Protein AF-A0A6B3IQ45-F1 (afdb_monomer_lite)

Secondary structure (DSSP, 8-state):
--TTTSSSPTT-TTTTT-GGGGGGS--GGG--------TT-EEEEEEE-SS---EEEEEE--BPTT--TTS---GGGB-SS-SEEEEEEEEPPPSEEEEEEEPPSS--

Radius of gyration: 14.82 Å; chains: 1; bounding box: 34×37×29 Å

Foldseek 3Di:
DPPPVDWAAFLCVQVSNDPVSNVRQQLVQVPDDDDDDAAFDKDKDKDADPDWFQDQKDFAKDFDAPQRSNHGGGCNRIDRGGQDMGGDPSDTDPRMDIDIDGHHHPHD

Structure (mmCIF, N/CA/C/O backbone):
data_AF-A0A6B3IQ45-F1
#
_entry.id   AF-A0A6B3IQ45-F1
#
loop_
_atom_site.group_PDB
_atom_site.id
_atom_site.type_symbol
_atom_site.label_atom_id
_atom_site.label_alt_id
_atom_site.label_comp_id
_atom_site.label_asym_id
_atom_site.label_entity_id
_atom_site.label_seq_id
_atom_site.pdbx_PDB_ins_code
_atom_site.Cartn_x
_atom_site.Cartn_y
_atom_site.Cartn_z
_atom_site.occupancy
_atom_site.B_iso_or_equiv
_atom_site.auth_seq_id
_atom_site.auth_comp_id
_atom_site.auth_asym_id
_atom_site.auth_atom_id
_atom_site.pdbx_PDB_model_num
ATOM 1 N N . LYS A 1 1 ? 6.869 7.535 -6.204 1.00 92.69 1 LYS A N 1
ATOM 2 C CA . LYS A 1 1 ? 5.745 8.436 -5.821 1.00 92.69 1 LYS A CA 1
ATOM 3 C C . LYS A 1 1 ? 4.731 8.525 -6.961 1.00 92.69 1 LYS A C 1
ATOM 5 O O . LYS A 1 1 ? 5.030 8.011 -8.029 1.00 92.69 1 LYS A O 1
ATOM 10 N N . GLY A 1 2 ? 3.565 9.142 -6.739 1.00 96.00 2 GLY A N 1
ATOM 11 C CA . GLY A 1 2 ? 2.599 9.445 -7.807 1.00 96.00 2 GLY A CA 1
ATOM 12 C C . GLY A 1 2 ? 1.724 8.277 -8.284 1.00 96.00 2 GLY A C 1
ATOM 13 O O . GLY A 1 2 ? 0.983 8.427 -9.251 1.00 96.00 2 GLY A O 1
ATOM 14 N N . PHE A 1 3 ? 1.766 7.133 -7.597 1.00 97.75 3 PHE A N 1
ATOM 15 C CA . PHE A 1 3 ? 0.802 6.050 -7.802 1.00 97.75 3 PHE A CA 1
ATOM 16 C C . PHE A 1 3 ? -0.635 6.549 -7.519 1.00 97.75 3 PHE A C 1
ATOM 18 O O . PHE A 1 3 ? -0.805 7.279 -6.530 1.00 97.75 3 PHE A O 1
ATOM 25 N N . PRO A 1 4 ? -1.648 6.187 -8.337 1.00 97.25 4 PRO A N 1
ATOM 26 C CA . PRO A 1 4 ? -1.579 5.256 -9.474 1.00 97.25 4 PRO A CA 1
ATOM 27 C C . PRO A 1 4 ? -1.233 5.884 -10.836 1.00 97.25 4 PRO A C 1
ATOM 29 O O . PRO A 1 4 ? -0.854 5.147 -11.736 1.00 97.25 4 PRO A O 1
ATOM 32 N N . ALA A 1 5 ? -1.307 7.206 -11.020 1.00 97.12 5 ALA A N 1
ATOM 33 C CA . ALA A 1 5 ? -1.069 7.837 -12.332 1.00 97.12 5 ALA A CA 1
ATOM 34 C C . ALA A 1 5 ? 0.371 7.659 -12.864 1.00 97.12 5 ALA A C 1
ATOM 36 O O . ALA A 1 5 ? 0.620 7.723 -14.061 1.00 97.12 5 ALA A O 1
ATOM 37 N N . SER A 1 6 ? 1.325 7.429 -11.964 1.00 97.50 6 SER A N 1
ATOM 38 C CA . SER A 1 6 ? 2.734 7.137 -12.251 1.00 97.50 6 SER A CA 1
ATOM 39 C C . SER A 1 6 ? 3.254 6.087 -11.257 1.00 97.50 6 SER A C 1
ATOM 41 O O . SER A 1 6 ? 2.466 5.342 -10.668 1.00 97.50 6 SER A O 1
ATOM 43 N N . GLY A 1 7 ? 4.569 6.009 -11.045 1.00 97.25 7 GLY A N 1
ATOM 44 C CA . GLY A 1 7 ? 5.193 5.019 -10.167 1.00 97.25 7 GLY A CA 1
ATOM 45 C C . GLY A 1 7 ? 5.533 3.717 -10.901 1.00 97.25 7 GLY A C 1
ATOM 46 O O . GLY A 1 7 ? 5.660 3.734 -12.124 1.00 97.25 7 GLY A O 1
ATOM 47 N N . PRO A 1 8 ? 5.707 2.599 -10.175 1.00 98.31 8 PRO A N 1
ATOM 48 C CA . PRO A 1 8 ? 6.086 1.322 -10.777 1.00 98.31 8 PRO A CA 1
ATOM 49 C C . PRO A 1 8 ? 5.081 0.842 -11.830 1.00 98.31 8 PRO A C 1
ATOM 51 O O . PRO A 1 8 ? 3.877 1.089 -11.704 1.00 98.31 8 PRO A O 1
ATOM 54 N N . ALA A 1 9 ? 5.568 0.146 -12.856 1.00 98.56 9 ALA A N 1
ATOM 55 C CA . ALA A 1 9 ? 4.726 -0.465 -13.883 1.00 98.56 9 ALA A CA 1
ATOM 56 C C . ALA A 1 9 ? 3.802 -1.550 -13.295 1.00 98.56 9 ALA A C 1
ATOM 58 O O . ALA A 1 9 ? 4.035 -2.069 -12.201 1.00 98.56 9 ALA A O 1
ATOM 59 N N . ASP A 1 10 ? 2.741 -1.891 -14.023 1.00 98.75 10 ASP A N 1
ATOM 60 C CA . ASP A 1 10 ? 1.886 -3.028 -13.675 1.00 98.75 10 ASP A CA 1
ATOM 61 C C . ASP A 1 10 ? 2.698 -4.335 -13.654 1.00 98.75 10 ASP A C 1
ATOM 63 O O . ASP A 1 10 ? 3.627 -4.522 -14.441 1.00 98.75 10 ASP A O 1
ATOM 67 N N . GLY A 1 11 ? 2.400 -5.213 -12.692 1.00 98.56 11 GLY A N 1
ATOM 68 C CA . GLY A 1 11 ? 3.208 -6.403 -12.411 1.00 98.56 11 GLY A CA 1
ATOM 69 C C . GLY A 1 11 ? 4.561 -6.111 -11.749 1.00 98.56 11 GLY A C 1
ATOM 70 O O . GLY A 1 11 ? 5.372 -7.026 -11.631 1.00 98.56 11 GLY A O 1
ATOM 71 N N . LYS A 1 12 ? 4.823 -4.854 -11.355 1.00 98.69 12 LYS A N 1
ATOM 72 C CA . LYS A 1 12 ? 6.033 -4.402 -10.635 1.00 98.69 12 LYS A CA 1
ATOM 73 C C . LYS A 1 12 ? 5.721 -3.544 -9.406 1.00 98.69 12 LYS A C 1
ATOM 75 O O . LYS A 1 12 ? 6.575 -2.813 -8.904 1.00 98.69 12 LYS A O 1
ATOM 80 N N . ILE A 1 13 ? 4.467 -3.568 -8.953 1.00 98.62 13 ILE A N 1
ATOM 81 C CA . ILE A 1 13 ? 3.978 -2.712 -7.867 1.00 98.62 13 ILE A CA 1
ATOM 82 C C . ILE A 1 13 ? 4.585 -3.147 -6.525 1.00 98.62 13 ILE A C 1
ATOM 84 O O . ILE A 1 13 ? 5.028 -2.290 -5.760 1.00 98.62 13 ILE A O 1
ATOM 88 N N . CYS A 1 14 ? 4.655 -4.453 -6.256 1.00 98.38 14 CYS A N 1
ATOM 89 C CA . CYS A 1 14 ? 5.097 -5.003 -4.973 1.00 98.38 14 CYS A CA 1
ATOM 90 C C . CYS A 1 14 ? 6.614 -4.877 -4.769 1.00 98.38 14 CYS A C 1
ATOM 92 O O . CYS A 1 14 ? 7.061 -4.607 -3.656 1.00 98.38 14 CYS A O 1
ATOM 94 N N . SER A 1 15 ? 7.408 -4.998 -5.838 1.00 98.62 15 SER A N 1
ATOM 95 C CA . SER A 1 15 ? 8.859 -4.746 -5.808 1.00 98.62 15 SER A CA 1
ATOM 96 C C . SER A 1 15 ? 9.235 -3.261 -5.765 1.00 98.62 15 SER A C 1
ATOM 98 O O . SER A 1 15 ? 10.417 -2.916 -5.679 1.00 98.62 15 SER A O 1
ATOM 100 N N . GLY A 1 16 ? 8.258 -2.356 -5.885 1.00 98.19 16 GLY A N 1
ATOM 101 C CA . GLY A 1 16 ? 8.515 -0.927 -6.053 1.00 98.19 16 GLY A CA 1
ATOM 102 C C . GLY A 1 16 ? 9.254 -0.594 -7.356 1.00 98.19 16 GLY A C 1
ATOM 103 O O . GLY A 1 16 ? 9.863 0.472 -7.449 1.00 98.19 16 GLY A O 1
ATOM 104 N N . GLY A 1 17 ? 9.227 -1.490 -8.350 1.00 98.31 17 GLY A N 1
ATOM 105 C CA . GLY A 1 17 ? 9.992 -1.369 -9.593 1.00 98.31 17 GLY A CA 1
ATOM 106 C C . GLY A 1 17 ? 11.480 -1.701 -9.456 1.00 98.31 17 GLY A C 1
ATOM 107 O O . GLY A 1 17 ? 12.233 -1.467 -10.400 1.00 98.31 17 GLY A O 1
ATOM 108 N N . ASN A 1 18 ? 11.924 -2.230 -8.311 1.00 98.44 18 ASN A N 1
ATOM 109 C CA . ASN A 1 18 ? 13.317 -2.612 -8.102 1.00 98.44 18 ASN A CA 1
ATOM 110 C C . ASN A 1 18 ? 13.551 -4.079 -8.494 1.00 98.44 18 ASN A C 1
ATOM 112 O O . ASN A 1 18 ? 13.032 -4.995 -7.858 1.00 98.44 18 ASN A O 1
ATOM 116 N N . GLY A 1 19 ? 14.399 -4.305 -9.502 1.00 98.00 19 GLY A N 1
ATOM 117 C CA . GLY A 1 19 ? 14.739 -5.644 -9.995 1.00 98.00 19 GLY A CA 1
ATOM 118 C C . GLY A 1 19 ? 15.374 -6.565 -8.948 1.00 98.00 19 GLY A C 1
ATOM 119 O O . GLY A 1 19 ? 15.173 -7.774 -9.012 1.00 98.00 19 GLY A O 1
ATOM 120 N N . GLN A 1 20 ? 16.064 -6.017 -7.941 1.00 98.56 20 GLN A N 1
ATOM 121 C CA . GLN A 1 20 ? 16.618 -6.806 -6.829 1.00 98.56 20 GLN A CA 1
ATOM 122 C C . GLN A 1 20 ? 15.532 -7.429 -5.934 1.00 98.56 20 GLN A C 1
ATOM 124 O O . GLN A 1 20 ? 15.824 -8.337 -5.157 1.00 98.56 20 GLN A O 1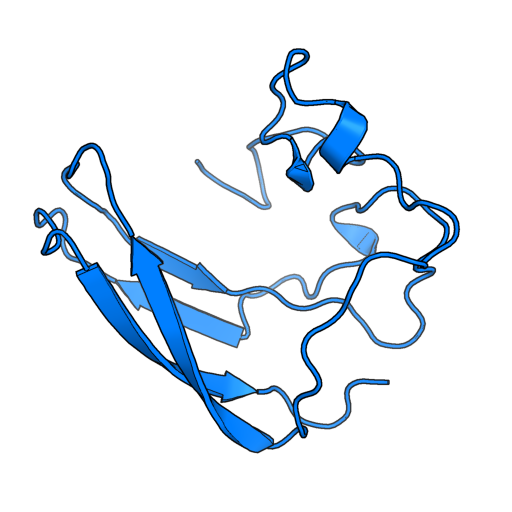
ATOM 129 N N . PHE A 1 21 ? 14.288 -6.945 -6.035 1.00 98.69 21 PHE A N 1
ATOM 130 C CA . PHE A 1 21 ? 13.136 -7.398 -5.253 1.00 98.69 21 PHE A CA 1
ATOM 131 C C . PHE A 1 21 ? 12.032 -8.014 -6.125 1.00 98.69 21 PHE A C 1
ATOM 133 O O . PHE A 1 21 ? 10.883 -8.112 -5.690 1.00 98.69 21 PHE A O 1
ATOM 140 N N . ALA A 1 22 ? 12.355 -8.438 -7.353 1.00 98.25 22 ALA A N 1
ATOM 141 C CA . ALA A 1 22 ? 11.384 -8.957 -8.321 1.00 98.25 22 ALA A CA 1
ATOM 142 C C . ALA A 1 22 ? 10.582 -10.173 -7.815 1.00 98.25 22 ALA A C 1
ATOM 144 O O . ALA A 1 22 ? 9.456 -10.390 -8.252 1.00 98.25 22 ALA A O 1
ATOM 145 N N . GLN A 1 23 ? 11.115 -10.933 -6.855 1.00 98.31 23 GLN A N 1
ATOM 146 C CA . GLN A 1 23 ? 10.421 -12.038 -6.190 1.00 98.31 23 GLN A CA 1
ATOM 147 C C . GLN A 1 23 ? 9.149 -11.617 -5.435 1.00 98.31 23 GLN A C 1
ATOM 149 O O . GLN A 1 23 ? 8.336 -12.477 -5.103 1.00 98.31 23 GLN A O 1
ATOM 154 N N . LEU A 1 24 ? 8.982 -10.324 -5.129 1.00 98.50 24 LEU A N 1
ATOM 155 C CA . LEU A 1 24 ? 7.770 -9.788 -4.500 1.00 98.50 24 LEU A CA 1
ATOM 156 C C . LEU A 1 24 ? 6.613 -9.622 -5.497 1.00 98.50 24 LEU A C 1
ATOM 158 O O . LEU A 1 24 ? 5.470 -9.489 -5.073 1.00 98.50 24 LEU A O 1
ATOM 162 N N . ASP A 1 25 ? 6.896 -9.626 -6.803 1.00 98.62 25 ASP A N 1
ATOM 163 C CA . ASP A 1 25 ? 5.877 -9.512 -7.853 1.00 98.62 25 ASP A CA 1
ATOM 164 C C . ASP A 1 25 ? 5.323 -10.875 -8.307 1.00 98.62 25 ASP A C 1
ATOM 166 O O . ASP A 1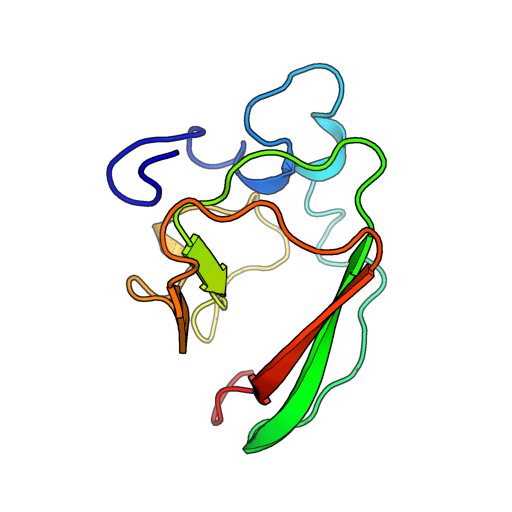 25 ? 4.346 -10.924 -9.056 1.00 98.62 25 ASP A O 1
ATOM 170 N N . ASP A 1 26 ? 5.943 -11.977 -7.874 1.00 98.12 26 ASP A N 1
ATOM 171 C CA . ASP A 1 26 ? 5.456 -13.332 -8.126 1.00 98.12 26 ASP A CA 1
ATOM 172 C C . ASP A 1 26 ? 4.228 -13.617 -7.236 1.00 98.12 26 ASP A C 1
ATOM 174 O O . ASP A 1 26 ? 4.345 -13.593 -6.006 1.00 98.12 26 ASP A O 1
ATOM 178 N N . PRO A 1 27 ? 3.043 -13.899 -7.807 1.00 97.00 27 PRO A N 1
ATOM 179 C CA . PRO A 1 27 ? 1.839 -14.186 -7.032 1.00 97.00 27 PRO A CA 1
ATOM 180 C C . PRO A 1 27 ? 1.903 -15.507 -6.252 1.00 97.00 27 PRO A C 1
ATOM 182 O O . PRO A 1 27 ? 1.054 -15.730 -5.389 1.00 97.00 27 PRO A O 1
ATOM 185 N N . ARG A 1 28 ? 2.862 -16.403 -6.537 1.00 97.06 28 ARG A N 1
ATOM 186 C CA . ARG A 1 28 ? 2.990 -17.733 -5.901 1.00 97.06 28 ARG A CA 1
ATOM 187 C C . ARG A 1 28 ? 1.690 -18.546 -5.944 1.00 97.06 28 ARG A C 1
ATOM 189 O O . ARG A 1 28 ? 1.337 -19.246 -4.994 1.00 97.06 28 ARG A O 1
ATOM 196 N N . GLY A 1 29 ? 0.934 -18.397 -7.032 1.00 96.56 29 GLY A N 1
ATOM 197 C CA . GLY A 1 29 ? -0.388 -19.006 -7.191 1.00 96.56 29 GLY A CA 1
ATOM 198 C C . GLY A 1 29 ? -1.420 -18.546 -6.153 1.00 96.56 29 GLY A C 1
ATOM 199 O O . GLY A 1 29 ? -2.311 -19.317 -5.825 1.00 96.56 29 GLY A O 1
ATOM 200 N N . GLY A 1 30 ? -1.278 -17.336 -5.602 1.00 95.12 30 GLY A N 1
ATOM 201 C CA . GLY A 1 30 ? -2.150 -16.798 -4.554 1.00 95.12 30 GLY A CA 1
ATOM 202 C C . GLY A 1 30 ? -1.782 -17.236 -3.132 1.00 95.12 30 GLY A C 1
ATOM 203 O O . GLY A 1 30 ? -2.496 -16.898 -2.195 1.00 95.12 30 GLY A O 1
ATOM 204 N N . ASN A 1 31 ? -0.667 -17.952 -2.944 1.00 96.25 31 ASN A N 1
ATOM 205 C CA . ASN A 1 31 ? -0.313 -18.601 -1.673 1.00 96.25 31 ASN A CA 1
ATOM 206 C C . ASN A 1 31 ? 0.692 -17.801 -0.828 1.00 96.25 31 ASN A C 1
ATOM 208 O O . ASN A 1 31 ? 1.562 -18.369 -0.163 1.00 96.25 31 ASN A O 1
ATOM 212 N N . TRP A 1 32 ? 0.609 -16.471 -0.859 1.00 96.94 32 TRP A N 1
ATOM 213 C CA . TRP A 1 32 ? 1.334 -15.651 0.110 1.00 96.94 32 TRP A CA 1
ATOM 214 C C . TRP A 1 32 ? 0.745 -15.858 1.516 1.00 96.94 32 TRP A C 1
ATOM 216 O O . TRP A 1 32 ? -0.479 -15.885 1.653 1.00 96.94 32 TRP A O 1
ATOM 226 N N . PRO A 1 33 ? 1.571 -15.967 2.576 1.00 97.31 33 PRO A N 1
ATOM 227 C CA . PRO A 1 33 ? 1.064 -15.940 3.943 1.00 97.31 33 PRO A CA 1
ATOM 228 C C . PRO A 1 33 ? 0.256 -14.662 4.179 1.00 97.31 33 PRO A C 1
ATOM 230 O O . PRO A 1 33 ? 0.735 -13.563 3.895 1.00 97.31 33 PRO A O 1
ATOM 233 N N . ALA A 1 34 ? -0.961 -14.808 4.695 1.00 96.12 34 ALA A N 1
ATOM 234 C CA . ALA A 1 34 ? -1.902 -13.708 4.845 1.00 96.12 34 ALA A CA 1
ATOM 235 C C . ALA A 1 34 ? -2.247 -13.458 6.315 1.00 96.12 34 ALA A C 1
ATOM 237 O O . ALA A 1 34 ? -2.391 -14.387 7.109 1.00 96.12 34 ALA A O 1
ATOM 238 N N . THR A 1 35 ? -2.430 -12.185 6.662 1.00 96.62 35 THR A N 1
ATOM 239 C CA . THR A 1 35 ? -3.030 -11.788 7.936 1.00 96.62 35 THR A CA 1
ATOM 240 C C . THR A 1 35 ? -4.543 -11.802 7.787 1.00 96.62 35 THR A C 1
ATOM 242 O O . THR A 1 35 ? -5.087 -11.081 6.951 1.00 96.62 35 THR A O 1
ATOM 245 N N . GLN A 1 36 ? -5.230 -12.592 8.610 1.00 95.81 36 GLN A N 1
ATOM 246 C CA . GLN A 1 36 ? -6.687 -12.608 8.620 1.00 95.81 36 GLN A CA 1
ATOM 247 C C . GLN A 1 36 ? -7.228 -11.316 9.242 1.00 95.81 36 GLN A C 1
ATOM 249 O O . GLN A 1 36 ? -6.829 -10.917 10.337 1.00 95.81 36 GLN A O 1
ATOM 254 N N . VAL A 1 37 ? -8.149 -10.669 8.534 1.00 95.75 37 VAL A N 1
ATOM 255 C CA . VAL A 1 37 ? -8.833 -9.446 8.962 1.00 95.75 37 VAL A CA 1
ATOM 256 C C . VAL A 1 37 ? -10.316 -9.552 8.637 1.00 95.75 37 VAL A C 1
ATOM 258 O O . VAL A 1 37 ? -10.695 -10.245 7.695 1.00 95.75 37 VAL A O 1
ATOM 261 N N . THR A 1 38 ? -11.158 -8.856 9.401 1.00 95.81 38 THR A N 1
ATOM 262 C CA . THR A 1 38 ? -12.603 -8.807 9.141 1.00 95.81 38 THR A CA 1
ATOM 263 C C . THR A 1 38 ? -12.980 -7.463 8.525 1.00 95.81 38 THR A C 1
ATOM 265 O O . THR A 1 38 ? -12.543 -6.413 8.996 1.00 95.81 38 THR A O 1
ATOM 268 N N . GLY A 1 39 ? -13.806 -7.471 7.477 1.00 96.81 39 GLY A N 1
ATOM 269 C CA . GLY A 1 39 ? -14.349 -6.237 6.904 1.00 96.81 39 GLY A CA 1
ATOM 270 C C . GLY A 1 39 ? -15.109 -5.421 7.956 1.00 96.81 39 GLY A C 1
ATOM 271 O O . GLY A 1 39 ? -15.890 -5.970 8.727 1.00 96.81 39 GLY A O 1
ATOM 272 N N . GLY A 1 40 ? -14.870 -4.112 8.006 1.00 96.88 40 GLY A N 1
ATOM 273 C CA . GLY A 1 40 ? -15.440 -3.205 9.009 1.00 96.88 40 GLY A CA 1
ATOM 274 C C . GLY A 1 40 ? -14.705 -3.192 10.354 1.00 96.88 40 GLY A C 1
ATOM 275 O O . GLY A 1 40 ? -15.017 -2.365 11.208 1.00 96.88 40 GLY A O 1
ATOM 276 N N . GLN A 1 41 ? -13.712 -4.060 10.557 1.00 96.81 41 GLN A N 1
ATOM 277 C CA . GLN A 1 41 ? -12.909 -4.070 11.777 1.00 96.81 41 GLN A CA 1
ATOM 278 C C . GLN A 1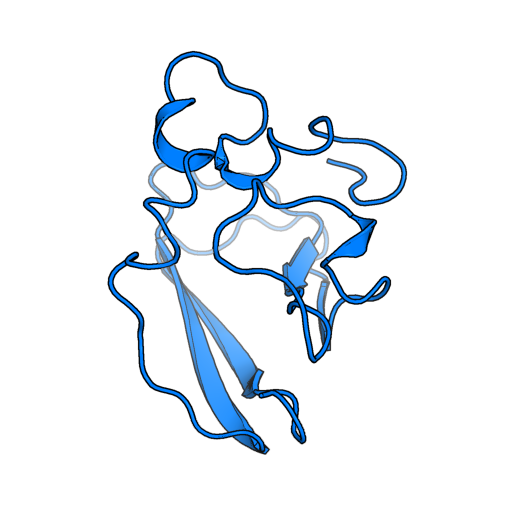 41 ? -11.959 -2.864 11.824 1.00 96.81 41 GLN A C 1
ATOM 280 O O . GLN A 1 41 ? -11.304 -2.532 10.832 1.00 96.81 41 GLN A O 1
ATOM 285 N N . GLY A 1 42 ? -11.821 -2.253 13.005 1.00 98.06 42 GLY A N 1
ATOM 286 C CA . GLY A 1 42 ? -10.733 -1.317 13.290 1.00 98.06 42 GLY A CA 1
ATOM 287 C C . GLY A 1 42 ? -9.375 -2.027 13.283 1.00 98.06 42 GLY A C 1
ATOM 288 O O . GLY A 1 42 ? -9.214 -3.086 13.892 1.00 98.06 42 GLY A O 1
ATOM 289 N N . TYR A 1 43 ? -8.389 -1.455 12.598 1.00 98.12 43 TYR A N 1
ATOM 290 C CA . TYR A 1 43 ? -7.082 -2.077 12.396 1.00 98.12 43 TYR A CA 1
ATOM 291 C C . TYR A 1 43 ? -5.933 -1.083 12.574 1.00 98.12 43 TYR A C 1
ATOM 293 O O . TYR A 1 43 ? -6.008 0.070 12.145 1.00 98.12 43 TYR A O 1
ATOM 301 N N . SER A 1 44 ? -4.851 -1.555 13.193 1.00 98.44 44 SER A N 1
ATOM 302 C CA . SER A 1 44 ? -3.626 -0.789 13.424 1.00 98.44 44 SER A CA 1
ATOM 303 C C . SER A 1 44 ? -2.594 -1.099 12.343 1.00 98.44 44 SER A C 1
ATOM 305 O O . SER A 1 44 ? -1.938 -2.141 12.362 1.00 98.44 44 SER A O 1
ATOM 307 N N . PHE A 1 45 ? -2.411 -0.173 11.407 1.00 98.62 45 PHE A N 1
ATOM 308 C CA . PHE A 1 45 ? -1.369 -0.265 10.388 1.00 98.62 45 PHE A CA 1
ATOM 309 C C . PHE A 1 45 ? -0.063 0.298 10.939 1.00 98.62 45 PHE A C 1
ATOM 311 O O . PHE A 1 45 ? 0.031 1.498 11.195 1.00 98.62 45 PHE A O 1
ATOM 318 N N . ARG A 1 46 ? 0.951 -0.554 11.108 1.00 98.62 46 ARG A N 1
ATOM 319 C CA . ARG A 1 46 ? 2.227 -0.174 11.723 1.00 98.62 46 ARG A CA 1
ATOM 320 C C . ARG A 1 46 ? 3.371 -0.164 10.712 1.00 98.62 46 ARG A C 1
ATOM 322 O O . ARG A 1 46 ? 3.629 -1.177 10.069 1.00 98.62 46 ARG A O 1
ATOM 329 N N . TRP A 1 47 ? 4.093 0.950 10.645 1.00 98.81 47 TRP A N 1
ATOM 330 C CA . TRP A 1 47 ? 5.347 1.100 9.908 1.00 98.81 47 TRP A CA 1
ATOM 331 C C . TRP A 1 47 ? 6.549 1.071 10.856 1.00 98.81 47 TRP A C 1
ATOM 333 O O . TRP A 1 47 ? 6.486 1.586 11.976 1.00 98.81 47 TRP A O 1
ATOM 343 N N . GLN A 1 48 ? 7.648 0.484 10.383 1.00 98.75 48 GLN A N 1
ATOM 344 C CA . GLN A 1 48 ? 8.959 0.500 11.032 1.00 98.75 48 GLN A CA 1
ATOM 345 C C . GLN A 1 48 ? 9.972 1.111 10.068 1.00 98.75 48 GLN A C 1
ATOM 347 O O . GLN A 1 48 ? 10.155 0.596 8.964 1.00 98.75 48 GLN A O 1
ATOM 352 N N . PHE A 1 49 ? 10.615 2.205 10.469 1.00 98.69 49 PHE A N 1
ATOM 353 C CA . PHE A 1 49 ? 11.547 2.940 9.618 1.00 98.69 49 PHE A CA 1
ATOM 354 C C . PHE A 1 49 ? 12.982 2.779 10.111 1.00 98.69 49 PHE A C 1
ATOM 356 O O . PHE A 1 49 ? 13.309 3.157 11.234 1.00 98.69 49 PHE A O 1
ATOM 363 N N . THR A 1 50 ? 13.857 2.282 9.240 1.00 98.44 50 THR A N 1
ATOM 364 C CA . THR A 1 50 ? 15.312 2.270 9.464 1.00 98.44 50 THR A CA 1
ATOM 365 C C . THR A 1 50 ? 15.954 3.617 9.124 1.00 98.44 50 THR A C 1
ATOM 367 O O . THR A 1 50 ? 16.955 3.994 9.724 1.00 98.44 50 THR A O 1
ATOM 370 N N . ALA A 1 51 ? 15.336 4.376 8.213 1.00 98.38 51 ALA A N 1
ATOM 371 C CA . ALA A 1 51 ? 15.645 5.768 7.915 1.00 98.38 51 ALA A CA 1
ATOM 372 C C . ALA A 1 51 ? 14.344 6.583 7.882 1.00 98.38 51 ALA A C 1
ATOM 374 O O . ALA A 1 51 ? 13.381 6.224 7.203 1.00 98.38 51 ALA A O 1
ATOM 375 N N . ARG A 1 52 ? 14.297 7.679 8.645 1.00 98.56 52 ARG A N 1
ATOM 376 C CA . ARG A 1 52 ? 13.095 8.506 8.820 1.00 98.56 52 ARG A CA 1
ATOM 377 C C . ARG A 1 52 ? 13.166 9.712 7.887 1.00 98.56 52 ARG A C 1
ATOM 379 O O . ARG A 1 52 ? 13.890 10.666 8.164 1.00 98.56 52 ARG A O 1
ATOM 386 N N . HIS A 1 53 ? 12.421 9.685 6.792 1.00 98.38 53 HIS A N 1
ATOM 387 C CA . HIS A 1 53 ? 12.384 10.784 5.823 1.00 98.38 53 HIS A CA 1
ATOM 388 C C . HIS A 1 53 ? 11.211 11.738 6.086 1.00 98.38 53 HIS A C 1
ATOM 390 O O . HIS A 1 53 ? 10.179 11.327 6.616 1.00 98.38 53 HIS A O 1
ATOM 396 N N . SER A 1 54 ? 11.347 13.008 5.685 1.00 98.56 54 SER A N 1
ATOM 397 C CA . SER A 1 54 ? 10.201 13.923 5.583 1.00 98.56 54 SER A CA 1
ATOM 398 C C . SER A 1 54 ? 9.141 13.291 4.677 1.00 98.56 54 SER A C 1
ATOM 400 O O . SER A 1 54 ? 9.452 12.844 3.570 1.00 98.56 54 SER A O 1
ATOM 402 N N . THR A 1 55 ? 7.912 13.182 5.178 1.00 98.75 55 THR A N 1
ATOM 403 C CA . THR A 1 55 ? 6.855 12.392 4.543 1.00 98.75 55 THR A CA 1
ATOM 404 C C . THR A 1 55 ? 5.684 13.278 4.145 1.00 98.75 55 THR A C 1
ATOM 406 O O . THR A 1 55 ? 5.160 14.028 4.964 1.00 98.75 55 THR A O 1
ATOM 409 N N . SER A 1 56 ? 5.253 13.186 2.886 1.00 98.56 56 SER A N 1
ATOM 410 C CA . SER A 1 56 ? 4.077 13.918 2.406 1.00 98.56 56 SER A CA 1
ATOM 411 C C . SER A 1 56 ? 2.775 13.270 2.876 1.00 98.56 56 SER A C 1
ATOM 413 O O . SER A 1 56 ? 1.950 13.939 3.496 1.00 98.56 56 SER A O 1
ATOM 415 N N . ASP A 1 57 ? 2.600 11.972 2.615 1.00 98.62 57 ASP A N 1
ATOM 416 C CA . ASP A 1 57 ? 1.427 11.195 3.013 1.00 98.62 57 ASP A CA 1
ATOM 417 C C . ASP A 1 57 ? 1.736 9.696 3.152 1.00 98.62 57 ASP A C 1
ATOM 419 O O . ASP A 1 57 ? 2.790 9.211 2.731 1.00 98.62 57 ASP A O 1
ATOM 423 N N . PHE A 1 58 ? 0.774 8.972 3.725 1.00 98.75 58 PHE A N 1
ATOM 424 C CA . PHE A 1 58 ? 0.622 7.527 3.588 1.00 98.75 58 PHE A CA 1
ATOM 425 C C . PHE A 1 58 ? -0.733 7.228 2.951 1.00 98.75 58 PHE A C 1
ATOM 427 O O . PHE A 1 58 ? -1.744 7.821 3.329 1.00 98.75 58 PHE A O 1
ATOM 434 N N . ARG A 1 59 ? -0.778 6.285 2.007 1.00 98.62 59 ARG A N 1
ATOM 435 C CA . ARG A 1 59 ? -2.011 5.886 1.312 1.00 98.62 59 ARG A CA 1
ATOM 436 C C . ARG A 1 59 ? -2.148 4.372 1.295 1.00 98.62 59 ARG A C 1
ATOM 438 O O . ARG A 1 59 ? -1.188 3.670 0.983 1.00 98.62 59 ARG A O 1
ATOM 445 N N . TYR A 1 60 ? -3.345 3.894 1.611 1.00 98.62 60 TYR A N 1
ATOM 446 C CA . TYR A 1 60 ? -3.668 2.478 1.740 1.00 98.62 60 TYR A CA 1
ATOM 447 C C . TYR A 1 60 ? -4.699 2.092 0.690 1.00 98.62 60 TYR A C 1
ATOM 449 O O . TYR A 1 60 ? -5.778 2.678 0.620 1.00 98.62 60 TYR A O 1
ATOM 457 N N . TYR A 1 61 ? -4.349 1.103 -0.123 1.00 98.38 61 TYR A N 1
ATOM 458 C CA . TYR A 1 61 ? -5.186 0.575 -1.194 1.00 98.38 61 TYR A CA 1
ATOM 459 C C . TYR A 1 61 ? -5.569 -0.860 -0.875 1.00 98.38 61 TYR A C 1
ATOM 461 O O . TYR A 1 61 ? -4.903 -1.541 -0.096 1.00 98.38 61 TYR A O 1
ATOM 469 N N . ILE A 1 62 ? -6.642 -1.312 -1.503 1.00 97.88 62 ILE A N 1
ATOM 470 C CA . ILE A 1 62 ? -7.130 -2.679 -1.398 1.00 97.88 62 ILE A CA 1
ATOM 471 C C . ILE A 1 62 ? -7.506 -3.168 -2.790 1.00 97.88 62 ILE A C 1
ATOM 473 O O . ILE A 1 62 ? -7.819 -2.366 -3.674 1.00 97.88 62 ILE A O 1
ATOM 477 N N . THR A 1 63 ? -7.453 -4.475 -3.001 1.00 97.88 63 THR A N 1
ATOM 478 C CA . THR A 1 63 ? -7.884 -5.082 -4.255 1.00 97.88 63 THR A CA 1
ATOM 479 C C . THR A 1 63 ? -9.399 -4.984 -4.435 1.00 97.88 63 THR A C 1
ATOM 481 O O . THR A 1 63 ? -10.170 -4.788 -3.484 1.00 97.88 63 THR A O 1
ATOM 484 N N . LYS A 1 64 ? -9.833 -5.060 -5.692 1.00 97.56 64 LYS A 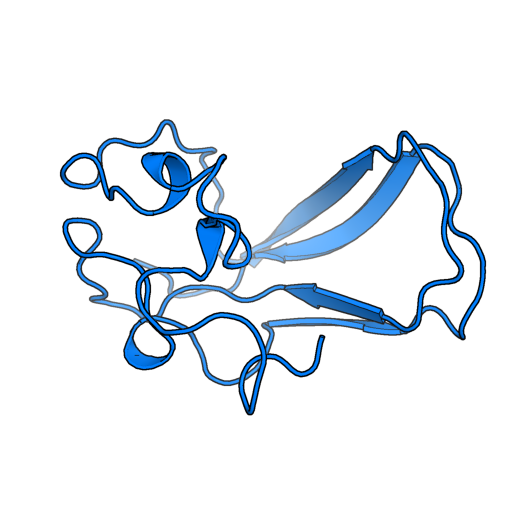N 1
ATOM 485 C CA . LYS A 1 64 ? -11.245 -5.185 -6.058 1.00 97.56 64 LYS A CA 1
ATOM 486 C C . LYS A 1 64 ? -11.744 -6.593 -5.748 1.00 97.56 64 LYS A C 1
ATOM 488 O O . LYS A 1 64 ? -10.966 -7.544 -5.726 1.00 97.56 64 LYS A O 1
ATOM 493 N N . ASN A 1 65 ? -13.053 -6.732 -5.584 1.00 96.44 65 ASN A N 1
ATOM 494 C CA . ASN A 1 65 ? -13.672 -8.053 -5.515 1.00 96.44 65 ASN A CA 1
ATOM 495 C C . ASN A 1 65 ? -13.471 -8.800 -6.834 1.00 96.44 65 ASN A C 1
ATOM 497 O O . ASN A 1 65 ? -13.524 -8.196 -7.908 1.00 96.44 65 ASN A O 1
ATOM 501 N N . GLY A 1 66 ? -13.235 -10.108 -6.742 1.00 95.06 66 GLY A N 1
ATOM 502 C CA . GLY A 1 66 ? -12.985 -10.955 -7.908 1.00 95.06 66 GLY A CA 1
ATOM 503 C C . GLY A 1 66 ? -11.633 -10.722 -8.590 1.00 95.06 66 GLY A C 1
ATOM 504 O O . GLY A 1 66 ? -11.447 -11.174 -9.717 1.00 95.06 66 GLY A O 1
ATOM 505 N N . TRP A 1 67 ? -10.691 -10.016 -7.951 1.00 96.50 67 TRP A N 1
ATOM 506 C CA . TRP A 1 67 ? -9.322 -9.951 -8.460 1.00 96.50 67 TRP A CA 1
ATOM 507 C C . TRP A 1 67 ? -8.677 -11.349 -8.457 1.00 96.50 67 TRP A C 1
ATOM 509 O O . TRP A 1 67 ? -8.881 -12.140 -7.537 1.00 96.50 67 TRP A O 1
ATOM 519 N N . ASP A 1 68 ? -7.894 -11.657 -9.491 1.00 97.19 68 ASP A N 1
ATOM 520 C CA . ASP A 1 68 ? -7.203 -12.942 -9.609 1.00 97.19 68 ASP A CA 1
ATOM 521 C C . ASP A 1 68 ? -5.876 -12.900 -8.837 1.00 97.19 68 ASP A C 1
ATOM 523 O O . ASP A 1 68 ? -4.878 -12.351 -9.312 1.00 97.19 68 ASP A O 1
ATOM 527 N N . SER A 1 69 ? -5.865 -13.492 -7.640 1.00 96.44 69 SER A N 1
ATOM 528 C CA . SER A 1 69 ? -4.686 -13.555 -6.766 1.00 96.44 69 SER A CA 1
ATOM 529 C C . SER A 1 69 ? -3.549 -14.416 -7.326 1.00 96.44 69 SER A C 1
ATOM 531 O O . SER A 1 69 ? -2.432 -14.370 -6.808 1.00 96.44 69 SER A O 1
ATOM 533 N N . THR A 1 70 ? -3.794 -15.173 -8.399 1.00 97.62 70 THR A N 1
ATOM 534 C CA . THR A 1 70 ? -2.776 -15.982 -9.080 1.00 97.62 70 THR A CA 1
ATOM 535 C C . THR A 1 70 ? -2.019 -15.205 -10.160 1.00 97.62 70 THR A C 1
ATOM 537 O O . THR A 1 70 ? -1.102 -15.751 -10.779 1.00 97.62 70 THR A O 1
ATOM 540 N N . LYS A 1 71 ? -2.368 -13.931 -10.394 1.00 98.19 71 LYS A N 1
ATOM 541 C CA . LYS A 1 71 ? -1.731 -13.056 -11.390 1.00 98.19 71 LYS A CA 1
ATOM 542 C C . LYS A 1 71 ? -0.905 -11.950 -10.730 1.00 98.19 71 LYS A C 1
ATOM 544 O O . LYS A 1 71 ? -1.208 -11.539 -9.612 1.00 98.19 71 LYS A O 1
ATOM 549 N N . PRO A 1 72 ? 0.118 -11.418 -11.427 1.00 98.25 72 PRO A N 1
ATOM 550 C CA . PRO A 1 72 ? 0.843 -10.242 -10.959 1.00 98.25 72 PRO A CA 1
ATOM 551 C C . PRO A 1 72 ? -0.096 -9.059 -10.690 1.00 98.25 72 PRO A C 1
ATOM 553 O O . PRO A 1 72 ? -1.001 -8.783 -11.480 1.00 98.25 72 PRO A O 1
ATOM 556 N N . LEU A 1 73 ? 0.144 -8.330 -9.596 1.00 98.56 73 LEU A N 1
ATOM 557 C CA . LEU A 1 73 ? -0.694 -7.201 -9.197 1.00 98.56 73 LEU A CA 1
ATOM 558 C C . LEU A 1 73 ? -0.576 -6.039 -10.196 1.00 98.56 73 LEU A C 1
ATOM 560 O O . LEU A 1 73 ? 0.520 -5.576 -10.526 1.00 98.56 73 LEU A O 1
ATOM 564 N N . THR A 1 74 ? -1.720 -5.527 -10.637 1.00 98.62 74 THR A N 1
ATOM 565 C CA . THR A 1 74 ? -1.828 -4.387 -11.557 1.00 98.62 74 THR A CA 1
ATOM 566 C C . THR A 1 74 ? -2.744 -3.315 -10.979 1.00 98.62 74 THR A C 1
ATOM 568 O O . THR A 1 74 ? -3.507 -3.565 -10.041 1.00 98.62 74 THR A O 1
ATOM 571 N N . ARG A 1 75 ? -2.733 -2.116 -11.568 1.00 98.62 75 ARG A N 1
ATOM 572 C CA . ARG A 1 75 ? -3.712 -1.067 -11.233 1.00 98.62 75 ARG A CA 1
ATOM 573 C C . ARG A 1 75 ? -5.154 -1.518 -11.450 1.00 98.62 75 ARG A C 1
ATOM 575 O O . ARG A 1 75 ? -6.029 -1.117 -10.693 1.00 98.62 75 ARG A O 1
ATOM 582 N N . ALA A 1 76 ? -5.411 -2.361 -12.452 1.00 98.06 76 ALA A N 1
ATOM 583 C CA . ALA A 1 76 ? -6.756 -2.855 -12.740 1.00 98.06 76 ALA A CA 1
ATOM 584 C C . ALA A 1 76 ? -7.327 -3.712 -11.595 1.00 98.06 76 ALA A C 1
ATOM 586 O O . ALA A 1 76 ? -8.536 -3.659 -11.356 1.00 98.06 76 ALA A O 1
ATOM 587 N N . ALA A 1 77 ? -6.461 -4.430 -10.871 1.00 98.31 77 ALA A N 1
ATOM 588 C CA . ALA A 1 77 ? -6.819 -5.270 -9.728 1.00 98.31 77 ALA A CA 1
ATOM 589 C C . ALA A 1 77 ? -7.068 -4.484 -8.426 1.00 98.31 77 ALA A C 1
ATOM 591 O O . ALA A 1 77 ? -7.630 -5.039 -7.484 1.00 98.31 77 ALA A O 1
ATOM 592 N N . LEU A 1 78 ? -6.665 -3.212 -8.353 1.00 98.31 78 LEU A N 1
ATOM 593 C CA . LEU A 1 78 ? -6.806 -2.363 -7.168 1.00 98.31 78 LEU A CA 1
ATOM 594 C C . LEU A 1 78 ? -8.004 -1.424 -7.285 1.00 98.31 78 LEU A C 1
ATOM 596 O O . LEU A 1 78 ? -8.346 -0.963 -8.377 1.00 98.31 78 LEU A O 1
ATOM 600 N N . GLU A 1 79 ? -8.619 -1.102 -6.147 1.00 97.56 79 GLU A N 1
ATOM 601 C CA . GLU A 1 79 ? -9.515 0.049 -6.070 1.00 97.56 79 GLU A CA 1
ATOM 602 C C . GLU A 1 79 ? -8.754 1.313 -6.481 1.00 97.56 79 GLU A C 1
ATOM 604 O O . GLU A 1 79 ? -7.614 1.536 -6.065 1.00 97.56 79 GLU A O 1
ATOM 609 N N . SER A 1 80 ? -9.370 2.138 -7.333 1.00 94.50 80 SER A N 1
ATOM 610 C CA . SER A 1 80 ? -8.694 3.295 -7.937 1.00 94.50 80 SER A CA 1
ATOM 611 C C . SER A 1 80 ? -8.384 4.400 -6.926 1.00 94.50 80 SER A C 1
ATOM 613 O O . SER A 1 80 ? -7.473 5.198 -7.152 1.00 94.50 80 SER A O 1
ATOM 615 N N . GLN A 1 81 ? -9.119 4.430 -5.813 1.00 96.75 81 GLN A N 1
ATOM 616 C CA . GLN A 1 81 ? -8.913 5.346 -4.699 1.00 96.75 81 GLN A CA 1
ATOM 617 C C . GLN A 1 81 ? -8.435 4.586 -3.458 1.00 96.75 81 GLN A C 1
ATOM 619 O O . GLN A 1 81 ? -8.896 3.469 -3.204 1.00 96.75 81 GLN A O 1
ATOM 624 N N . PRO A 1 82 ? -7.530 5.179 -2.661 1.00 98.12 82 PRO A N 1
ATOM 625 C CA . PRO A 1 82 ? -7.157 4.600 -1.383 1.00 98.12 82 PRO A CA 1
ATOM 626 C C . PRO A 1 82 ? -8.358 4.616 -0.432 1.00 98.12 82 PRO A C 1
ATOM 628 O O . PRO A 1 82 ? -9.090 5.603 -0.367 1.00 98.12 82 PRO A O 1
ATOM 631 N N . PHE A 1 83 ? -8.528 3.559 0.359 1.00 98.12 83 PHE A N 1
ATOM 632 C CA . PHE A 1 83 ? -9.560 3.533 1.402 1.00 98.12 83 PHE A CA 1
ATOM 633 C C . PHE A 1 83 ? -9.150 4.336 2.646 1.00 98.12 83 PHE A C 1
ATOM 635 O O . PHE A 1 83 ? -9.992 4.679 3.469 1.00 98.12 83 PHE A O 1
ATOM 642 N N . MET A 1 84 ? -7.856 4.643 2.793 1.00 98.50 84 MET A N 1
ATOM 643 C CA . MET A 1 84 ? -7.337 5.512 3.845 1.00 98.50 84 MET A CA 1
ATOM 644 C C . MET A 1 84 ? -6.159 6.331 3.317 1.00 98.50 84 MET A C 1
ATOM 646 O O . MET A 1 84 ? -5.224 5.787 2.725 1.00 98.50 84 MET A O 1
ATOM 650 N N . THR A 1 85 ? -6.193 7.639 3.567 1.00 98.56 85 THR A N 1
ATOM 651 C CA . THR A 1 85 ? -5.080 8.563 3.320 1.00 98.56 85 THR A CA 1
ATOM 652 C C . THR A 1 85 ? -4.747 9.279 4.620 1.00 98.56 85 THR A C 1
ATOM 654 O O . THR A 1 85 ? -5.642 9.805 5.276 1.00 98.56 85 THR A O 1
ATOM 657 N N . VAL A 1 86 ? -3.467 9.308 4.980 1.00 98.69 86 VAL A N 1
ATOM 658 C CA . VAL A 1 86 ? -2.940 10.011 6.153 1.00 98.69 86 VAL A CA 1
ATOM 659 C C . VAL A 1 86 ? -1.966 11.080 5.657 1.00 98.69 86 VAL A C 1
ATOM 661 O O . VAL A 1 86 ? -0.802 10.763 5.394 1.00 98.69 86 VAL A O 1
ATOM 664 N N . PRO A 1 87 ? -2.416 12.334 5.471 1.00 98.38 87 PRO A N 1
ATOM 665 C CA . PRO A 1 87 ? -1.520 13.449 5.189 1.00 98.38 87 PRO A CA 1
ATOM 666 C C . PRO A 1 87 ? -0.551 13.640 6.358 1.00 98.38 87 PRO A C 1
ATOM 668 O O . PRO A 1 87 ? -0.958 13.569 7.516 1.00 98.38 87 PRO A O 1
ATOM 671 N N . TYR A 1 88 ? 0.721 13.892 6.062 1.00 98.12 88 TYR A N 1
ATOM 672 C CA . TYR A 1 88 ? 1.770 13.980 7.084 1.00 98.12 88 TYR A CA 1
ATOM 673 C C . TYR A 1 88 ? 2.539 15.312 7.068 1.00 98.12 88 TYR A C 1
ATOM 675 O O . TYR A 1 88 ? 3.464 15.522 7.849 1.00 98.12 88 TYR A O 1
ATOM 683 N N . GLY A 1 89 ? 2.146 16.246 6.194 1.00 97.38 89 GLY A N 1
ATOM 684 C CA . GLY A 1 89 ? 2.590 17.643 6.252 1.00 97.38 89 GLY A CA 1
ATOM 685 C C . GLY A 1 89 ? 4.096 17.846 6.070 1.00 97.38 89 GLY A C 1
ATOM 686 O O . GLY A 1 89 ? 4.652 18.795 6.621 1.00 97.38 89 GLY A O 1
ATOM 687 N N . ASN A 1 90 ? 4.764 16.944 5.341 1.00 97.81 90 ASN A N 1
ATOM 688 C CA . ASN A 1 90 ? 6.219 16.933 5.153 1.00 97.81 90 ASN A CA 1
ATOM 689 C C . ASN A 1 90 ? 7.002 16.875 6.479 1.00 97.81 90 ASN A C 1
ATOM 691 O O . ASN A 1 90 ? 8.155 17.307 6.549 1.00 97.81 90 ASN A O 1
ATOM 695 N N . GLN A 1 91 ? 6.405 16.308 7.530 1.00 97.88 91 GLN A N 1
ATOM 696 C CA . GLN A 1 91 ? 7.085 16.074 8.800 1.00 97.88 91 GLN A CA 1
ATOM 697 C C . GLN A 1 91 ? 7.865 14.758 8.772 1.00 97.88 91 GLN A C 1
ATOM 699 O O . GLN A 1 91 ? 7.569 13.844 7.998 1.00 97.88 91 GLN A O 1
ATOM 704 N N . GLN A 1 92 ? 8.887 14.659 9.618 1.00 98.62 92 GLN A N 1
ATOM 705 C CA . GLN A 1 92 ? 9.597 13.404 9.829 1.00 98.62 92 GLN A CA 1
ATOM 706 C C . GLN A 1 92 ? 8.785 12.522 10.795 1.00 98.62 92 GLN A C 1
ATOM 708 O O . GLN A 1 92 ? 8.502 12.966 11.909 1.00 98.62 92 GLN A O 1
ATOM 713 N N . PRO A 1 93 ? 8.432 11.276 10.431 1.00 98.56 93 PRO A N 1
ATOM 714 C C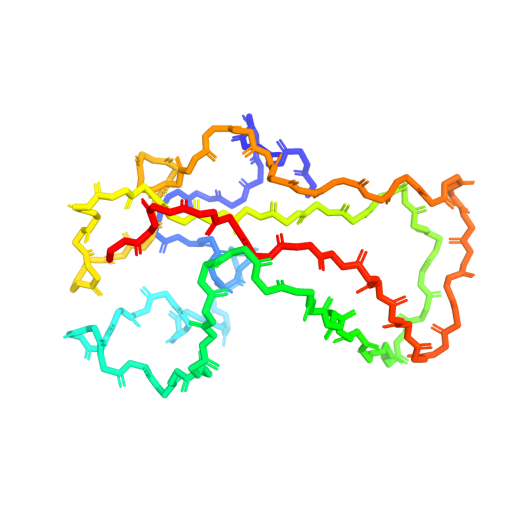A . PRO A 1 93 ? 7.697 10.390 11.324 1.00 98.56 93 PRO A CA 1
ATOM 715 C C . PRO A 1 93 ? 8.572 9.916 12.493 1.00 98.56 93 PRO A C 1
ATOM 717 O O . PRO A 1 93 ? 9.800 10.018 12.408 1.00 98.56 93 PRO A O 1
ATOM 720 N N . PRO A 1 94 ? 7.998 9.377 13.585 1.00 98.62 94 PRO A N 1
ATOM 721 C CA . PRO A 1 94 ? 8.754 8.599 14.573 1.00 98.62 94 PRO A CA 1
ATOM 722 C C . PRO A 1 94 ? 9.348 7.327 13.939 1.00 98.62 94 PRO A C 1
ATOM 724 O O . PRO A 1 94 ? 8.999 6.965 12.820 1.00 98.62 94 PRO A O 1
ATOM 727 N N . ALA A 1 95 ? 10.252 6.633 14.641 1.00 98.56 95 ALA A N 1
ATOM 728 C CA . ALA A 1 95 ? 10.861 5.391 14.134 1.00 98.56 95 ALA A CA 1
ATOM 729 C C . ALA A 1 95 ? 9.834 4.257 13.950 1.00 98.56 95 ALA A C 1
ATOM 731 O O . ALA A 1 95 ? 9.889 3.514 12.972 1.00 98.56 95 ALA A O 1
ATOM 732 N N . THR A 1 96 ? 8.865 4.173 14.862 1.00 98.81 96 THR A N 1
ATOM 733 C CA . THR A 1 96 ? 7.680 3.320 14.746 1.00 98.81 96 THR A CA 1
ATOM 734 C C . THR A 1 96 ? 6.451 4.212 14.674 1.00 98.81 96 THR A C 1
ATOM 736 O O . THR A 1 96 ? 6.243 5.038 15.562 1.00 98.81 96 THR A O 1
ATOM 739 N N . LEU A 1 97 ? 5.631 4.032 13.642 1.00 98.75 97 LEU A N 1
ATOM 740 C CA . LEU A 1 97 ? 4.414 4.810 13.421 1.00 98.75 97 LEU A CA 1
ATOM 741 C C . LEU A 1 97 ? 3.221 3.872 13.266 1.00 98.75 97 LEU A C 1
ATOM 743 O O . LEU A 1 97 ? 3.303 2.891 12.530 1.00 98.75 97 LEU A O 1
ATOM 747 N N . THR A 1 98 ? 2.115 4.196 13.927 1.00 98.75 98 THR A N 1
ATOM 748 C CA . THR A 1 98 ? 0.858 3.453 13.819 1.00 98.75 98 THR A CA 1
ATOM 749 C C . THR A 1 98 ? -0.242 4.376 13.321 1.00 98.75 98 THR A C 1
ATOM 751 O O . THR A 1 98 ? -0.432 5.463 13.864 1.00 98.75 98 THR A O 1
ATOM 754 N N . HIS A 1 99 ? -0.988 3.924 12.318 1.00 98.69 99 HIS A N 1
ATOM 755 C CA . HIS A 1 99 ? -2.219 4.558 11.860 1.00 98.69 99 HIS A CA 1
ATOM 756 C C . HIS A 1 99 ? -3.407 3.664 12.196 1.00 98.69 99 HIS A C 1
ATOM 758 O O . HIS A 1 99 ? -3.399 2.471 11.884 1.00 98.69 99 HIS A O 1
ATOM 764 N N . GLN A 1 100 ? -4.434 4.252 12.798 1.00 98.25 100 GLN A N 1
ATOM 765 C CA . GLN A 1 100 ? -5.708 3.579 13.010 1.00 98.25 100 GLN A CA 1
ATOM 766 C C . GLN A 1 100 ? -6.564 3.744 11.757 1.00 98.25 100 GLN A C 1
ATOM 768 O O . GLN A 1 100 ? -6.798 4.865 11.311 1.00 98.25 100 GLN A O 1
ATOM 773 N N . GLY A 1 101 ? -7.021 2.628 11.199 1.00 97.31 101 GLY A N 1
ATOM 774 C CA . GLY A 1 101 ? -7.923 2.599 10.054 1.00 97.31 101 GLY A CA 1
ATOM 775 C C . GLY A 1 101 ? -9.058 1.609 10.262 1.00 97.31 101 GLY A C 1
ATOM 776 O O . GLY A 1 101 ? -9.121 0.917 11.274 1.00 97.31 101 GLY A O 1
ATOM 777 N N . THR A 1 102 ? -9.949 1.530 9.281 1.00 98.06 102 THR A N 1
ATOM 778 C CA . THR A 1 102 ? -11.002 0.509 9.223 1.00 98.06 102 THR A CA 1
ATOM 779 C C . THR A 1 102 ? -10.791 -0.317 7.965 1.00 98.06 102 THR A C 1
ATOM 781 O O . THR A 1 102 ? -10.573 0.246 6.891 1.00 98.06 102 THR A O 1
ATOM 784 N N . ILE A 1 103 ? -10.819 -1.643 8.090 1.00 97.75 103 ILE A N 1
ATOM 785 C CA . ILE A 1 103 ? -10.737 -2.535 6.931 1.00 97.75 103 ILE A CA 1
ATOM 786 C C . ILE A 1 103 ? -12.002 -2.344 6.087 1.00 97.75 103 ILE A C 1
ATOM 788 O O . ILE A 1 103 ? -13.100 -2.409 6.645 1.00 97.75 103 ILE A O 1
ATOM 792 N N . PRO A 1 104 ? -11.895 -2.118 4.765 1.00 97.00 104 PRO A N 1
ATOM 793 C CA . PRO A 1 104 ? -13.068 -1.973 3.910 1.00 97.00 104 PRO A CA 1
ATOM 794 C C . PRO A 1 104 ? -14.019 -3.168 4.034 1.00 97.00 104 PRO A C 1
ATOM 796 O O . PRO A 1 104 ? -13.592 -4.321 4.109 1.00 97.00 104 PRO A O 1
ATOM 799 N N . THR A 1 105 ? -15.318 -2.889 4.080 1.00 94.88 105 THR A N 1
ATOM 800 C CA . THR A 1 105 ? -16.356 -3.923 4.085 1.00 94.88 105 THR A CA 1
ATOM 801 C C . THR A 1 105 ? -16.525 -4.530 2.691 1.00 94.88 105 THR A C 1
ATOM 803 O O . THR A 1 105 ? -16.014 -4.001 1.704 1.00 94.88 105 THR A O 1
ATOM 806 N N . GLN A 1 106 ? -17.255 -5.649 2.615 1.00 84.06 106 GLN A N 1
ATOM 807 C CA . GLN A 1 106 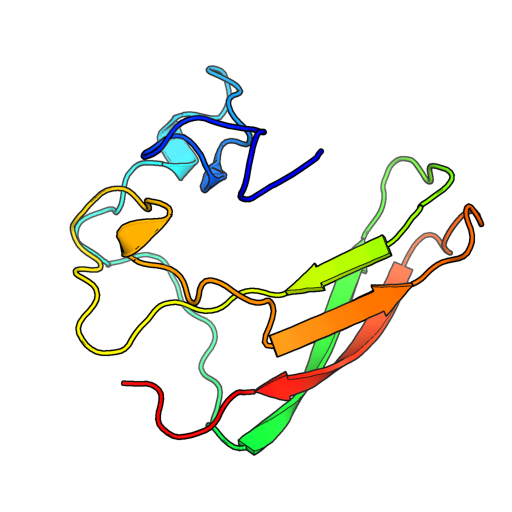? -17.623 -6.306 1.353 1.00 84.06 106 GLN A CA 1
ATOM 808 C C . GLN A 1 106 ? -16.416 -6.666 0.472 1.00 84.06 106 GLN A C 1
ATOM 810 O O . GLN A 1 106 ? -16.489 -6.556 -0.748 1.00 84.06 106 GLN A O 1
ATOM 815 N N . LYS A 1 107 ? -15.308 -7.084 1.093 1.00 86.50 107 LYS A N 1
ATOM 816 C CA . LYS A 1 107 ? -14.134 -7.625 0.406 1.00 86.50 107 LYS A CA 1
ATOM 817 C C . LYS A 1 107 ? -14.167 -9.148 0.464 1.00 86.50 107 LYS A C 1
ATOM 819 O O . LYS A 1 107 ? -14.382 -9.698 1.542 1.00 86.50 107 LYS A O 1
ATOM 824 N N . SER A 1 108 ? -14.024 -9.784 -0.698 1.00 62.22 108 SER A N 1
ATOM 825 C CA . SER A 1 108 ? -14.037 -11.243 -0.898 1.00 62.22 108 SER A CA 1
ATOM 826 C C . SER A 1 108 ? -12.671 -11.752 -1.325 1.00 62.22 108 SER A C 1
ATOM 828 O O . SER A 1 108 ? -12.135 -11.135 -2.278 1.00 62.22 108 SER A O 1
#

Sequence (108 aa):
KGFPASGPADGKICSGGNGQFAQLDDPRGGNWPATQVTGGQGYSFRWQFTARHSTSDFRYYITKNGWDSTKPLTRAALESQPFMTVPYGNQQPPATLTHQGTIPTQKS

pLDDT: mean 97.21, std 3.94, range [62.22, 98.81]